Protein AF-A0A9Y2L591-F1 (afdb_monomer_lite)

Sequence (57 aa):
MVGLSRTTIWRREREGDFPQRIHLGGRRVGWHADEVIAWLEARPKGLIGQSCKTHHG

Secondary structure (DSSP, 8-state):
-----HHHHHHHHHHTSSPPPEEEETTEEE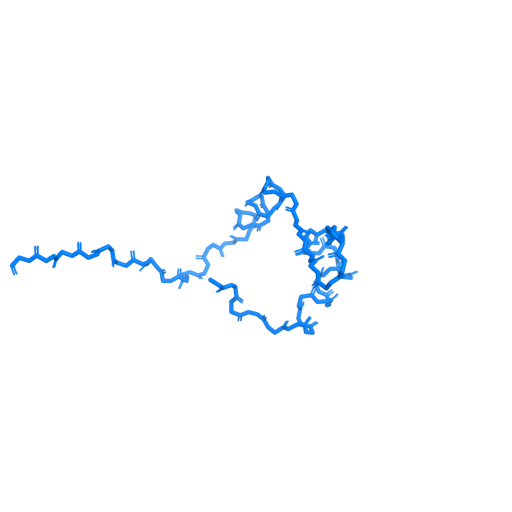--HHHHHHHHHHS--------------

Organism: NCBI:txid2997337

pLDDT: mean 71.29, std 13.01, range [43.06, 86.38]

Radius of gyration: 14.43 Å; chains: 1; bounding box: 22×44×33 Å

InterPro domains:
  IPR010260 DNA-binding transcriptional activator AlpA [PF05930] (1-40)
  IPR052931 Prophage regulatory DNA-binding activator [PTHR36154] (1-44)

Foldseek 3Di:
DPPDDPVRQVVCCVVVLAAPWDPPDDPDTDGPPVRRVVSCVVDDPPDDDDPPDDDDD

Structure (mmCIF, N/CA/C/O backbone):
data_AF-A0A9Y2L591-F1
#
_entry.id   AF-A0A9Y2L591-F1
#
loop_
_atom_site.group_PDB
_atom_site.id
_atom_site.type_symbol
_atom_site.label_atom_id
_atom_site.label_alt_id
_atom_site.label_comp_id
_atom_site.label_asym_id
_atom_site.label_entity_id
_atom_site.label_seq_id
_atom_site.pdbx_PDB_ins_code
_atom_site.Cartn_x
_atom_site.Cartn_y
_atom_site.Cartn_z
_atom_site.occupancy
_atom_site.B_iso_or_equiv
_atom_site.auth_seq_id
_atom_site.auth_comp_id
_atom_site.auth_asym_id
_atom_site.auth_atom_id
_atom_site.pdbx_PDB_model_num
ATOM 1 N N . MET A 1 1 ? 2.813 -13.683 -4.892 1.00 43.06 1 MET A N 1
ATOM 2 C CA . MET A 1 1 ? 3.707 -13.016 -3.918 1.00 43.06 1 MET A CA 1
ATOM 3 C C . MET A 1 1 ? 4.459 -11.934 -4.673 1.00 43.06 1 MET A C 1
ATOM 5 O O . MET A 1 1 ? 5.051 -12.252 -5.694 1.00 43.06 1 MET A O 1
ATOM 9 N N . VAL A 1 2 ? 4.341 -10.664 -4.282 1.00 56.06 2 VAL A N 1
ATOM 10 C CA . VAL A 1 2 ? 4.987 -9.559 -5.011 1.00 56.06 2 VAL A CA 1
ATOM 11 C C . VAL A 1 2 ? 6.502 -9.714 -4.848 1.00 56.06 2 VAL A C 1
ATOM 13 O O . VAL A 1 2 ? 6.997 -9.649 -3.728 1.00 56.06 2 VAL A O 1
ATOM 16 N N . GLY A 1 3 ? 7.227 -9.975 -5.938 1.00 56.81 3 GLY A N 1
ATOM 17 C CA . GLY A 1 3 ? 8.680 -10.206 -5.950 1.00 56.81 3 GLY A CA 1
ATOM 18 C C . GLY A 1 3 ? 9.513 -8.942 -5.706 1.00 56.81 3 GLY A C 1
ATOM 19 O O . GLY A 1 3 ? 10.459 -8.682 -6.441 1.00 56.81 3 GLY A O 1
ATOM 20 N N . LEU A 1 4 ? 9.132 -8.115 -4.729 1.00 66.75 4 LEU A N 1
ATOM 21 C CA . LEU A 1 4 ? 9.803 -6.864 -4.376 1.00 66.75 4 LEU A CA 1
ATOM 22 C C . LEU A 1 4 ? 10.347 -6.943 -2.947 1.00 66.75 4 LEU A C 1
ATOM 24 O O . LEU A 1 4 ? 9.649 -7.342 -2.016 1.00 66.75 4 LEU A O 1
ATOM 28 N N . SER A 1 5 ? 11.597 -6.519 -2.767 1.00 72.69 5 SER A N 1
ATOM 29 C CA . SER A 1 5 ? 12.262 -6.463 -1.463 1.00 72.69 5 SER A CA 1
ATOM 30 C C . SER A 1 5 ? 11.597 -5.448 -0.521 1.00 72.69 5 SER A C 1
ATOM 32 O O . SER A 1 5 ? 11.118 -4.398 -0.955 1.00 72.69 5 SER A O 1
ATOM 34 N N . ARG A 1 6 ? 11.631 -5.711 0.797 1.00 68.75 6 ARG A N 1
ATOM 35 C CA . ARG A 1 6 ? 11.047 -4.840 1.848 1.00 68.75 6 ARG A CA 1
ATOM 36 C C . ARG A 1 6 ? 11.489 -3.373 1.757 1.00 68.75 6 ARG A C 1
ATOM 38 O O . ARG A 1 6 ? 10.685 -2.480 1.997 1.00 68.75 6 ARG A O 1
ATOM 45 N N . THR A 1 7 ? 12.745 -3.117 1.403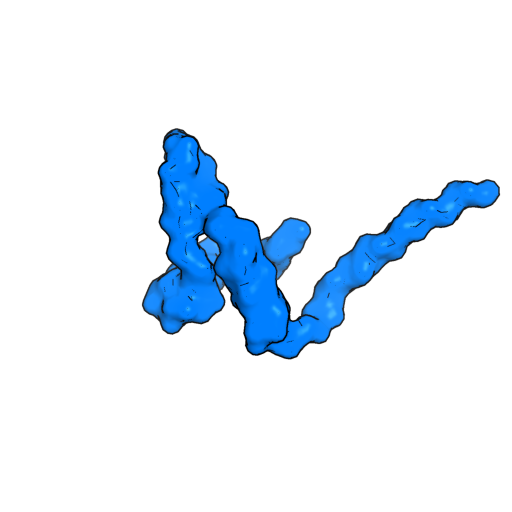 1.00 75.56 7 THR A N 1
ATOM 46 C CA . THR A 1 7 ? 13.299 -1.765 1.210 1.00 75.56 7 THR A CA 1
ATOM 47 C C . THR A 1 7 ? 12.708 -1.054 -0.002 1.00 75.56 7 THR A C 1
ATOM 49 O O . THR A 1 7 ? 12.463 0.147 0.054 1.00 75.56 7 THR A O 1
ATOM 52 N N . THR A 1 8 ? 12.426 -1.785 -1.081 1.00 76.69 8 THR A N 1
ATOM 53 C CA . THR A 1 8 ? 11.759 -1.246 -2.271 1.00 76.69 8 THR A CA 1
ATOM 54 C C . THR A 1 8 ? 10.315 -0.869 -1.966 1.00 76.69 8 THR A C 1
ATOM 56 O O . THR A 1 8 ? 9.870 0.189 -2.396 1.00 76.69 8 THR A O 1
ATOM 59 N N . ILE A 1 9 ? 9.607 -1.692 -1.185 1.00 73.12 9 ILE A N 1
ATOM 60 C CA . ILE A 1 9 ? 8.246 -1.383 -0.726 1.00 73.12 9 ILE A CA 1
ATOM 61 C C . ILE A 1 9 ? 8.262 -0.123 0.144 1.00 73.12 9 ILE A C 1
ATOM 63 O O . ILE A 1 9 ? 7.488 0.788 -0.109 1.00 73.12 9 ILE A O 1
ATOM 67 N N . TRP A 1 10 ? 9.194 -0.019 1.099 1.00 73.62 10 TRP A N 1
ATOM 68 C CA . TRP A 1 10 ? 9.299 1.163 1.961 1.00 73.62 10 TRP A CA 1
ATOM 69 C C . TRP A 1 10 ? 9.614 2.445 1.185 1.00 73.62 10 TRP A C 1
ATOM 71 O O . TRP A 1 10 ? 9.044 3.495 1.466 1.00 73.62 10 TRP A O 1
ATOM 81 N N . ARG A 1 11 ? 10.503 2.365 0.186 1.00 77.94 11 ARG A N 1
ATOM 82 C CA . ARG A 1 11 ? 10.821 3.515 -0.666 1.00 77.94 11 ARG A CA 1
ATOM 83 C C . ARG A 1 11 ? 9.604 3.951 -1.480 1.00 77.94 11 ARG A C 1
ATOM 85 O O . ARG A 1 11 ? 9.306 5.134 -1.488 1.00 77.94 11 ARG A O 1
ATOM 92 N N . ARG A 1 12 ? 8.861 3.003 -2.061 1.00 72.00 12 ARG A N 1
ATOM 93 C CA . ARG A 1 12 ? 7.654 3.301 -2.846 1.00 72.00 12 ARG A CA 1
ATOM 94 C C . ARG A 1 12 ? 6.488 3.797 -1.993 1.00 72.00 12 ARG A C 1
ATOM 96 O O . ARG A 1 12 ? 5.806 4.714 -2.426 1.00 72.00 12 ARG A O 1
ATOM 103 N N . GLU A 1 13 ? 6.312 3.279 -0.772 1.00 76.06 13 GLU A N 1
ATOM 104 C CA . GLU A 1 13 ? 5.393 3.871 0.220 1.00 76.06 13 GLU A CA 1
ATOM 105 C C . GLU A 1 13 ? 5.751 5.339 0.463 1.00 76.06 13 GLU A C 1
ATOM 107 O O . GLU A 1 13 ? 4.879 6.200 0.510 1.00 76.06 13 GLU A O 1
ATOM 112 N N . ARG A 1 14 ? 7.048 5.634 0.601 1.00 75.81 14 ARG A N 1
ATOM 113 C CA . ARG A 1 14 ? 7.528 6.988 0.872 1.00 75.81 14 ARG A CA 1
ATOM 114 C C . ARG A 1 14 ? 7.455 7.917 -0.346 1.00 75.81 14 ARG A C 1
ATOM 116 O O . ARG A 1 14 ? 7.287 9.117 -0.171 1.00 75.81 14 ARG A O 1
ATOM 123 N N . GLU A 1 15 ? 7.582 7.371 -1.552 1.00 78.38 15 GLU A N 1
ATOM 124 C CA . GLU A 1 15 ? 7.423 8.082 -2.828 1.00 78.38 15 GLU A CA 1
ATOM 125 C C . GLU A 1 15 ? 5.943 8.300 -3.203 1.00 78.38 15 GLU A C 1
ATOM 127 O O . GLU A 1 15 ? 5.667 9.010 -4.163 1.00 78.38 15 GLU A O 1
ATOM 132 N N . GLY A 1 16 ? 4.990 7.716 -2.462 1.00 75.31 16 GLY A N 1
ATOM 133 C CA . GLY A 1 16 ? 3.559 7.771 -2.793 1.00 75.31 16 GLY A CA 1
ATOM 134 C C . GLY A 1 16 ? 3.154 6.856 -3.956 1.00 75.31 16 GLY A C 1
ATOM 135 O O . GLY A 1 16 ? 2.004 6.872 -4.378 1.00 75.31 16 GLY A O 1
ATOM 136 N N . ASP A 1 17 ? 4.081 6.026 -4.446 1.00 74.69 17 ASP A N 1
ATOM 137 C CA . ASP A 1 17 ? 3.867 5.023 -5.499 1.00 74.69 17 ASP A CA 1
ATOM 138 C C . ASP A 1 17 ? 3.447 3.664 -4.914 1.00 74.69 17 ASP A C 1
ATOM 140 O O . ASP A 1 17 ? 3.547 2.636 -5.575 1.00 74.69 17 ASP A O 1
ATOM 144 N N . PHE A 1 18 ? 3.047 3.585 -3.645 1.00 76.62 18 PHE A N 1
ATOM 145 C CA . PHE A 1 18 ? 2.512 2.361 -3.049 1.00 76.62 18 PHE A CA 1
ATOM 146 C C . PHE A 1 18 ? 1.440 2.705 -2.014 1.00 76.62 18 PHE A C 1
ATOM 148 O O . PHE A 1 18 ? 1.641 3.659 -1.258 1.00 76.62 18 PHE A O 1
ATOM 155 N N . PRO A 1 19 ? 0.333 1.942 -1.945 1.00 81.38 19 PRO A N 1
ATOM 156 C CA . PRO A 1 19 ? -0.708 2.180 -0.956 1.00 81.38 19 PRO A CA 1
ATOM 157 C C . PRO A 1 19 ? -0.159 2.104 0.467 1.00 81.38 19 PRO A C 1
ATOM 159 O O . PRO A 1 19 ? 0.714 1.290 0.788 1.00 81.38 19 PRO A O 1
ATOM 162 N N . GLN A 1 20 ? -0.679 2.972 1.328 1.00 80.25 20 GLN A N 1
ATOM 163 C CA . GLN A 1 20 ? -0.203 3.102 2.695 1.00 80.25 20 GLN A CA 1
ATOM 164 C C . GLN A 1 20 ? -0.542 1.837 3.488 1.00 80.25 20 GLN A C 1
ATOM 166 O O . GLN A 1 20 ? -1.694 1.407 3.542 1.00 80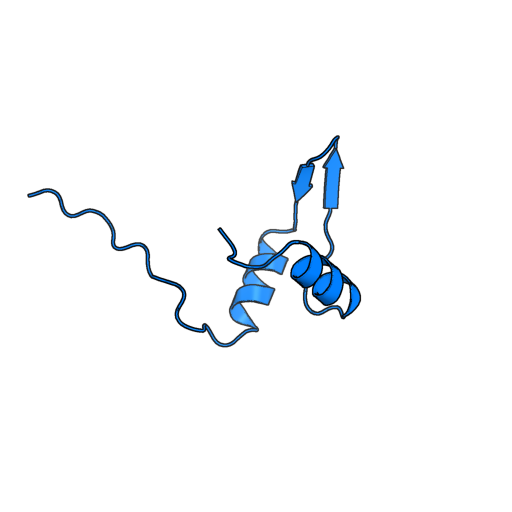.25 20 GLN A O 1
ATOM 171 N N . ARG A 1 21 ? 0.457 1.220 4.129 1.00 82.38 21 ARG A N 1
ATOM 172 C CA . ARG A 1 21 ? 0.193 0.063 4.989 1.00 82.38 21 ARG A CA 1
ATOM 173 C C . ARG A 1 21 ? -0.697 0.415 6.178 1.00 82.38 21 ARG A C 1
ATOM 175 O O . ARG A 1 21 ? -0.457 1.378 6.908 1.00 82.38 21 ARG A O 1
ATOM 182 N N . ILE A 1 22 ? -1.648 -0.467 6.441 1.00 85.75 22 ILE A N 1
ATOM 183 C CA . ILE A 1 22 ? -2.529 -0.449 7.602 1.00 85.75 22 ILE A CA 1
ATOM 184 C C . ILE A 1 22 ? -2.033 -1.508 8.581 1.00 85.75 22 ILE A C 1
ATOM 186 O O . ILE A 1 22 ? -1.901 -2.686 8.243 1.00 85.75 22 ILE A O 1
ATOM 190 N N . HIS A 1 23 ? -1.737 -1.105 9.814 1.00 85.00 23 HIS A N 1
ATOM 191 C CA . HIS A 1 23 ? -1.343 -2.048 10.857 1.00 85.00 23 HIS A CA 1
ATOM 192 C C . HIS A 1 23 ? -2.591 -2.759 11.391 1.00 85.00 23 HIS A C 1
ATOM 194 O O . HIS A 1 23 ? -3.372 -2.180 12.136 1.00 85.00 23 HIS A O 1
ATOM 200 N N . LEU A 1 24 ? -2.755 -4.037 11.040 1.00 83.50 24 LEU A N 1
ATOM 201 C CA . LEU A 1 24 ? -3.881 -4.877 11.479 1.00 83.50 24 LEU A CA 1
ATOM 202 C C . LEU A 1 24 ? -3.653 -5.494 12.876 1.00 83.50 24 LEU A C 1
ATOM 204 O O . LEU A 1 24 ? -4.405 -6.359 13.323 1.00 83.50 24 LEU A O 1
ATOM 208 N N . GLY A 1 25 ? -2.585 -5.077 13.561 1.00 83.69 25 GLY A N 1
A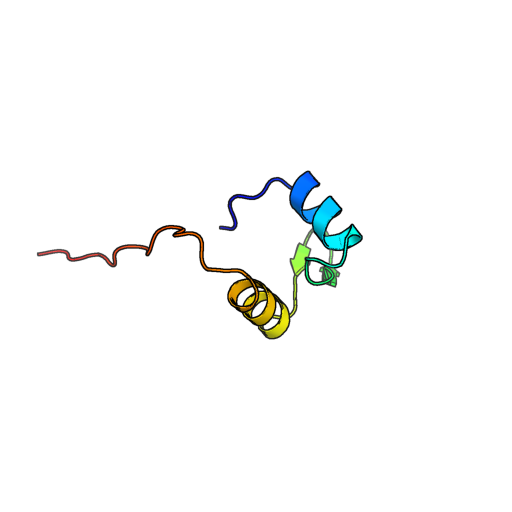TOM 209 C CA . GLY A 1 25 ? -2.195 -5.543 14.888 1.00 83.69 25 GLY A CA 1
ATOM 210 C C . GLY A 1 25 ? -1.030 -6.540 14.878 1.00 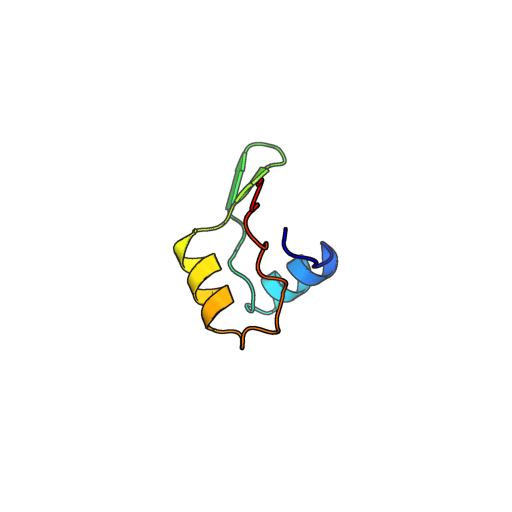83.69 25 GLY A C 1
ATOM 211 O O . GLY A 1 25 ? -0.923 -7.434 14.028 1.00 83.69 25 GLY A O 1
ATOM 212 N N . GLY A 1 26 ? -0.144 -6.392 15.866 1.00 84.69 26 GLY A N 1
ATOM 213 C CA . GLY A 1 26 ? 1.086 -7.174 15.990 1.00 84.69 26 GLY A CA 1
ATOM 214 C C . GLY A 1 26 ? 2.077 -6.871 14.862 1.00 84.69 26 GLY A C 1
ATOM 215 O O . GLY A 1 26 ? 2.337 -5.718 14.536 1.00 84.69 26 GLY A O 1
ATOM 216 N N . ARG A 1 27 ? 2.630 -7.923 14.250 1.00 80.31 27 ARG A N 1
ATOM 217 C CA . ARG A 1 27 ? 3.551 -7.841 13.097 1.00 80.31 27 ARG A CA 1
ATOM 218 C C . ARG A 1 27 ? 2.844 -7.935 11.740 1.00 80.31 27 ARG A C 1
ATOM 220 O O . ARG A 1 27 ? 3.503 -8.140 10.723 1.00 80.31 27 ARG A O 1
ATOM 227 N N . ARG A 1 28 ? 1.512 -7.814 11.720 1.00 83.19 28 ARG A N 1
ATOM 228 C CA . ARG A 1 28 ? 0.702 -7.905 10.503 1.00 83.19 28 ARG A CA 1
ATOM 229 C C . ARG A 1 28 ? 0.410 -6.516 9.958 1.00 83.19 28 ARG A C 1
ATOM 231 O O . ARG A 1 28 ? -0.046 -5.630 10.678 1.00 83.19 28 ARG A O 1
ATOM 238 N N . VAL A 1 29 ? 0.652 -6.368 8.666 1.00 82.88 29 VAL A N 1
ATOM 239 C CA . VAL A 1 29 ? 0.307 -5.188 7.880 1.00 82.88 29 VAL A CA 1
ATOM 240 C C . VAL A 1 29 ? -0.582 -5.633 6.730 1.00 82.88 29 VAL A C 1
ATOM 242 O O . VAL A 1 29 ? -0.366 -6.705 6.165 1.00 82.88 29 VAL A O 1
ATOM 245 N N . GLY A 1 30 ? -1.604 -4.844 6.438 1.00 84.00 30 GLY A N 1
ATOM 246 C CA . GLY A 1 30 ? -2.503 -5.039 5.313 1.00 84.00 30 GLY A CA 1
ATOM 247 C C . GLY A 1 30 ? -2.629 -3.763 4.498 1.00 84.00 30 GLY A C 1
ATOM 248 O O . GLY A 1 30 ? -2.110 -2.716 4.876 1.00 84.00 30 GLY A O 1
ATOM 249 N N . TRP A 1 31 ? -3.337 -3.867 3.386 1.00 86.38 31 TRP A N 1
ATOM 250 C CA . TRP A 1 31 ? -3.647 -2.761 2.488 1.00 86.38 31 TRP A CA 1
ATOM 251 C C . TRP A 1 31 ? -5.104 -2.890 2.060 1.00 86.38 31 TRP A C 1
ATOM 253 O O . TRP A 1 31 ? -5.639 -4.004 2.066 1.00 86.38 31 TRP A O 1
ATOM 263 N N . HIS A 1 32 ? -5.738 -1.780 1.681 1.00 86.00 32 HIS A N 1
ATOM 264 C CA . HIS A 1 32 ? -7.051 -1.856 1.051 1.00 86.00 32 HIS A CA 1
ATOM 265 C C . HIS A 1 32 ? -6.935 -2.614 -0.269 1.00 86.00 32 HIS A C 1
ATOM 267 O O . HIS A 1 32 ? -6.068 -2.320 -1.093 1.00 86.00 32 HIS A O 1
ATOM 273 N N . ALA A 1 33 ? -7.803 -3.609 -0.459 1.00 81.81 33 ALA A N 1
ATOM 274 C CA . ALA A 1 33 ? -7.778 -4.441 -1.655 1.00 81.81 33 ALA A CA 1
ATOM 275 C C . ALA A 1 33 ? -7.940 -3.587 -2.920 1.00 81.81 33 ALA A C 1
ATOM 277 O O . ALA A 1 33 ? -7.160 -3.742 -3.855 1.00 81.81 33 ALA A O 1
ATOM 278 N N . ASP A 1 34 ? -8.875 -2.635 -2.900 1.00 83.44 34 ASP A N 1
ATOM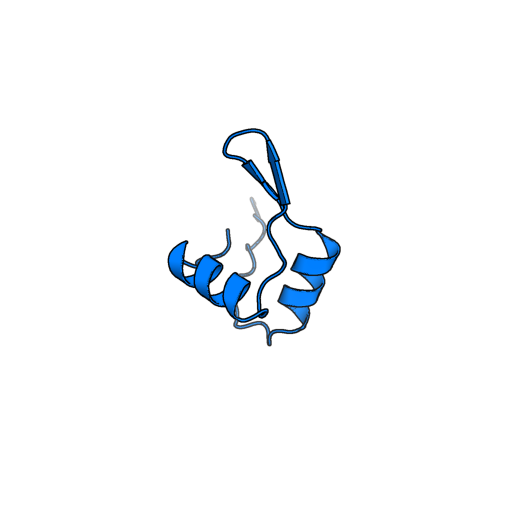 279 C CA . ASP A 1 34 ? -9.136 -1.727 -4.019 1.00 83.44 34 ASP A CA 1
ATOM 280 C C . ASP A 1 34 ? -7.922 -0.859 -4.366 1.00 83.44 34 ASP A C 1
ATOM 282 O O . ASP A 1 34 ? -7.592 -0.708 -5.538 1.00 83.44 34 ASP A O 1
ATOM 286 N N . GLU A 1 35 ? -7.191 -0.353 -3.367 1.00 82.88 35 GLU A N 1
ATOM 287 C CA . GLU A 1 35 ? -5.987 0.453 -3.601 1.00 82.88 35 GLU A CA 1
ATOM 288 C C . GLU A 1 35 ? -4.844 -0.377 -4.195 1.00 82.88 35 GLU A C 1
ATOM 290 O O . GLU A 1 35 ? -4.137 0.080 -5.093 1.00 82.88 35 GLU A O 1
ATOM 295 N N . VAL A 1 36 ? -4.660 -1.616 -3.724 1.00 80.38 36 VAL A N 1
ATOM 296 C CA . VAL A 1 36 ? -3.647 -2.528 -4.278 1.00 80.38 36 VAL A CA 1
ATOM 297 C C . VAL A 1 36 ? -3.998 -2.915 -5.710 1.00 80.38 36 VAL A C 1
ATOM 299 O O . VAL A 1 36 ? -3.105 -2.982 -6.553 1.00 80.38 36 VAL A O 1
ATOM 302 N N . ILE A 1 37 ? -5.277 -3.159 -5.998 1.00 82.88 37 ILE A N 1
ATOM 303 C CA . ILE A 1 37 ? -5.755 -3.471 -7.348 1.00 82.88 37 ILE A CA 1
ATOM 304 C C . ILE A 1 37 ? -5.552 -2.264 -8.265 1.00 82.88 37 ILE A C 1
ATOM 306 O O . ILE A 1 37 ? -4.899 -2.408 -9.295 1.00 82.88 37 ILE A O 1
ATOM 310 N N . ALA A 1 38 ? -5.996 -1.072 -7.861 1.00 83.50 38 ALA A N 1
ATOM 311 C CA . ALA A 1 38 ? -5.811 0.157 -8.629 1.00 83.50 38 ALA A CA 1
ATOM 312 C C . ALA A 1 38 ? -4.325 0.448 -8.894 1.00 83.50 38 ALA A C 1
ATOM 314 O O . ALA A 1 38 ? -3.946 0.804 -10.006 1.00 83.50 38 ALA A O 1
ATOM 315 N N . TRP A 1 39 ? -3.454 0.219 -7.908 1.00 81.25 39 TRP A N 1
ATOM 316 C CA . TRP A 1 39 ? -2.004 0.332 -8.076 1.00 81.25 39 TRP A CA 1
ATOM 317 C C . TRP A 1 39 ? -1.428 -0.696 -9.064 1.00 81.25 39 TRP A C 1
ATOM 319 O O . TRP A 1 39 ? -0.540 -0.373 -9.857 1.00 81.25 39 TRP A O 1
ATOM 329 N N . LEU A 1 40 ? -1.920 -1.939 -9.031 1.00 77.31 40 LEU A N 1
ATOM 330 C CA . LEU A 1 40 ? -1.532 -2.978 -9.988 1.00 77.31 40 LEU A CA 1
ATOM 331 C C . LEU A 1 40 ? -1.989 -2.642 -11.413 1.00 77.31 40 LEU A C 1
ATOM 333 O O . LEU A 1 40 ? -1.274 -2.972 -12.356 1.00 77.31 40 LEU A O 1
ATOM 337 N N . GLU A 1 41 ? -3.155 -2.016 -11.574 1.00 80.38 41 GLU A N 1
ATOM 338 C CA . GLU A 1 41 ? -3.707 -1.609 -12.872 1.00 80.38 41 GLU A CA 1
ATOM 339 C C . GLU A 1 41 ? -3.054 -0.345 -13.432 1.00 80.38 41 GLU A C 1
ATOM 341 O O . GLU A 1 41 ? -2.805 -0.267 -14.634 1.00 80.38 41 GLU A O 1
ATOM 346 N N . ALA A 1 42 ? -2.717 0.614 -12.567 1.00 79.50 42 ALA A N 1
ATOM 347 C CA . ALA A 1 42 ? -2.029 1.846 -12.942 1.00 79.50 42 ALA A CA 1
ATOM 348 C C . ALA A 1 42 ? -0.619 1.593 -13.496 1.00 79.50 42 ALA A C 1
ATOM 350 O O . ALA A 1 42 ? -0.072 2.430 -14.217 1.00 79.50 42 ALA A O 1
ATOM 351 N N . ARG A 1 43 ? -0.017 0.436 -13.188 1.00 70.94 43 ARG A N 1
ATOM 352 C CA . ARG A 1 43 ? 1.271 0.039 -13.756 1.00 70.94 43 ARG A CA 1
ATOM 353 C C . ARG A 1 43 ? 1.091 -0.860 -14.976 1.00 70.94 43 ARG A C 1
ATOM 355 O O . ARG A 1 43 ? 0.354 -1.843 -14.907 1.00 70.94 43 ARG A O 1
ATOM 362 N N . PRO A 1 44 ? 1.813 -0.592 -16.083 1.00 58.94 44 PRO A N 1
ATOM 363 C CA . PRO A 1 44 ? 1.804 -1.486 -17.230 1.00 58.94 44 PRO A CA 1
ATOM 364 C C . PRO A 1 44 ? 2.251 -2.865 -16.747 1.00 58.94 44 PRO A C 1
ATOM 366 O O . PRO A 1 44 ? 3.331 -3.006 -16.166 1.00 58.94 44 PRO A O 1
ATOM 369 N N . LYS A 1 45 ? 1.378 -3.865 -16.917 1.00 57.25 45 LYS A N 1
ATOM 370 C CA . LYS A 1 45 ? 1.591 -5.245 -16.473 1.00 57.25 45 LYS A CA 1
ATOM 371 C C . LYS A 1 45 ? 2.847 -5.802 -17.142 1.00 57.25 45 LYS A C 1
ATOM 373 O O . LYS A 1 45 ? 2.783 -6.405 -18.207 1.00 57.25 45 LYS A O 1
ATOM 378 N N . GLY A 1 46 ? 4.000 -5.621 -16.509 1.00 53.84 46 GLY A N 1
ATOM 379 C CA . GLY A 1 46 ? 5.211 -6.349 -16.844 1.00 53.84 46 GLY A CA 1
ATOM 380 C C . GLY A 1 46 ? 5.014 -7.799 -16.429 1.00 53.84 46 GLY A C 1
ATOM 381 O O . GLY A 1 46 ? 5.304 -8.126 -15.288 1.00 53.84 46 GLY A O 1
ATOM 382 N N . LEU A 1 47 ? 4.421 -8.603 -17.320 1.00 55.69 47 LEU A N 1
ATOM 383 C CA . LEU A 1 47 ? 4.467 -10.070 -17.422 1.00 55.69 47 LEU A CA 1
ATOM 384 C C . LEU A 1 47 ? 4.986 -10.824 -16.175 1.00 55.69 47 LEU A C 1
ATOM 386 O O . LEU A 1 47 ? 5.964 -11.562 -16.258 1.00 55.69 47 LEU A O 1
ATOM 390 N N . ILE A 1 48 ? 4.333 -10.704 -15.014 1.00 50.56 48 ILE A N 1
ATOM 391 C CA . ILE A 1 48 ? 4.572 -11.643 -13.914 1.00 50.56 48 ILE A CA 1
ATOM 392 C C . ILE A 1 48 ? 3.590 -12.797 -14.055 1.00 50.56 48 ILE A C 1
ATOM 394 O O . ILE A 1 48 ? 2.447 -12.725 -13.616 1.00 50.56 48 ILE A O 1
ATOM 398 N N . GLY A 1 49 ? 4.066 -13.827 -14.757 1.00 48.28 49 GLY A N 1
ATOM 399 C CA . GLY A 1 49 ? 3.664 -15.227 -14.645 1.00 48.28 49 GLY A CA 1
ATOM 400 C C . GLY A 1 49 ? 2.217 -15.467 -14.244 1.00 48.28 49 GLY A C 1
ATOM 401 O O . GLY A 1 49 ? 1.899 -15.618 -13.065 1.00 48.28 49 GLY A O 1
ATOM 402 N N . GLN A 1 50 ? 1.365 -15.586 -15.257 1.00 52.09 50 GLN A N 1
ATOM 403 C CA . GLN A 1 50 ? 0.133 -16.349 -15.151 1.00 52.09 50 GLN A CA 1
ATOM 404 C C . GLN A 1 50 ? 0.482 -17.697 -14.503 1.00 52.09 50 GLN A C 1
ATOM 406 O O . GLN A 1 50 ? 1.245 -18.477 -15.067 1.00 52.09 50 GLN A O 1
ATOM 411 N N . SER A 1 51 ? -0.038 -17.942 -13.300 1.00 46.75 51 SER A N 1
ATOM 412 C CA . SER A 1 51 ? -0.125 -19.288 -12.742 1.00 46.75 51 SER A CA 1
ATOM 413 C C . SER A 1 51 ? -0.892 -20.127 -13.761 1.00 46.75 51 SER A C 1
ATOM 415 O O . SER A 1 51 ? -2.102 -19.942 -13.929 1.00 46.75 51 SER A O 1
ATOM 417 N N . CYS A 1 52 ? -0.184 -20.964 -14.523 1.00 51.22 52 CYS A N 1
ATOM 418 C CA . CYS A 1 52 ? -0.826 -21.931 -15.392 1.00 51.22 52 CYS A CA 1
ATOM 419 C C . CYS A 1 52 ? -1.575 -22.905 -14.481 1.00 51.22 52 CYS A C 1
ATOM 421 O O . CYS A 1 52 ? -1.002 -23.638 -13.677 1.00 51.22 52 CYS A O 1
ATOM 423 N N . LYS A 1 53 ? -2.901 -22.819 -14.546 1.00 55.00 53 LYS A N 1
ATOM 424 C CA . LYS A 1 53 ? -3.802 -23.730 -13.859 1.00 55.00 53 LYS A CA 1
ATOM 425 C C . LYS A 1 53 ? -3.473 -25.157 -14.304 1.00 55.00 53 LYS A C 1
ATOM 427 O O . LYS A 1 53 ? -3.363 -25.430 -15.495 1.00 55.00 53 LYS A O 1
ATOM 432 N N . THR A 1 54 ? -3.319 -26.027 -13.316 1.00 55.78 54 THR A N 1
ATOM 433 C CA . THR A 1 54 ? -3.215 -27.481 -13.395 1.00 55.78 54 THR A CA 1
ATOM 434 C C . THR A 1 54 ? -4.164 -28.076 -14.437 1.00 55.78 54 THR A C 1
ATOM 436 O O . THR A 1 54 ? -5.378 -27.938 -14.307 1.00 55.78 54 THR A O 1
ATOM 439 N N . HIS A 1 55 ? -3.621 -28.794 -15.421 1.00 49.66 55 HIS A N 1
ATOM 440 C CA . HIS A 1 55 ? -4.360 -29.807 -16.171 1.00 49.66 55 HIS A CA 1
ATOM 441 C C . HIS A 1 55 ? -3.761 -31.161 -15.777 1.00 49.66 55 HIS A C 1
ATOM 443 O O . HIS A 1 55 ? -2.651 -31.494 -16.182 1.00 49.66 55 HIS A O 1
ATOM 449 N N . HIS A 1 56 ? -4.444 -31.885 -14.888 1.00 49.12 56 HIS A N 1
ATOM 450 C CA . HIS A 1 56 ? -4.169 -33.296 -14.635 1.00 49.12 56 HIS A CA 1
ATOM 451 C C . HIS A 1 56 ? -5.045 -34.080 -15.616 1.00 49.12 56 HIS A C 1
ATOM 453 O O . HIS A 1 56 ? -6.258 -33.852 -15.654 1.00 49.12 56 HIS A O 1
ATOM 459 N N . GLY A 1 57 ? -4.416 -34.896 -16.452 1.00 55.81 57 GLY A N 1
ATOM 460 C CA . GLY A 1 57 ? -5.028 -35.836 -17.384 1.00 55.81 57 GLY A CA 1
ATOM 461 C C . GLY A 1 57 ? -4.271 -37.147 -17.298 1.00 55.81 57 GLY A C 1
ATOM 462 O O . GLY A 1 57 ? -3.056 -37.078 -16.993 1.00 55.81 57 GLY A O 1
#